Protein AF-A0A9D6EGR8-F1 (afdb_monomer_lite)

Secondary structure (DSSP, 8-state):
-PPPEEEEETTTTEEEEES--S--EEEEEETTEEEEE-TT--EEEEEEESHHHHHT--

Foldseek 3Di:
DQDWDWDADPVQQKIKIFRDDDDFDWDDDDVQKTFTAHPVRDTGIIMGGNNVVVVPDD

pLDDT: mean 90.5, std 12.67, range [43.16, 97.94]

Sequence (58 aa):
MGKIKVWYDEAGDYLEVAFADAEGYFREVAEDVFERVDESGRILGFAVFNFKKKSLTP

Structure (mmCIF, N/CA/C/O backbone):
data_AF-A0A9D6EGR8-F1
#
_entry.id   AF-A0A9D6EGR8-F1
#
loop_
_atom_site.group_PDB
_atom_site.id
_atom_site.type_symbol
_atom_site.label_atom_id
_atom_site.label_alt_id
_atom_site.label_comp_id
_atom_site.label_asym_id
_atom_site.label_entity_id
_atom_site.label_seq_id
_atom_site.pdbx_PDB_ins_code
_atom_site.Cartn_x
_atom_site.Cartn_y
_atom_site.Cartn_z
_atom_site.occupancy
_atom_site.B_iso_or_equiv
_atom_site.auth_seq_id
_atom_site.auth_comp_id
_atom_site.auth_asym_id
_atom_site.auth_atom_id
_atom_site.pdbx_PDB_model_num
ATOM 1 N N . MET A 1 1 ? -15.915 -15.632 4.279 1.00 43.16 1 MET A N 1
ATOM 2 C CA . MET A 1 1 ? -14.546 -15.579 3.721 1.00 43.16 1 MET A CA 1
ATOM 3 C C . MET A 1 1 ? -14.339 -14.204 3.113 1.00 43.16 1 MET A C 1
ATOM 5 O O . MET A 1 1 ? -15.037 -13.880 2.159 1.00 43.16 1 MET A O 1
ATOM 9 N N . GLY A 1 2 ? -13.478 -13.375 3.710 1.00 61.62 2 GLY A N 1
ATOM 10 C CA . GLY A 1 2 ? -13.104 -12.088 3.116 1.00 61.62 2 GLY A CA 1
ATOM 11 C C . GLY A 1 2 ? -12.366 -12.330 1.801 1.00 61.62 2 GLY A C 1
ATOM 12 O O . GLY A 1 2 ? -11.545 -13.243 1.722 1.00 61.62 2 GLY A O 1
ATOM 13 N N . LYS A 1 3 ? -12.711 -11.586 0.750 1.00 82.12 3 LYS A N 1
ATOM 14 C CA . LYS A 1 3 ? -12.020 -11.677 -0.538 1.00 82.12 3 LYS A CA 1
ATOM 15 C C . LYS A 1 3 ? -10.747 -10.841 -0.452 1.00 82.12 3 LYS A C 1
ATOM 17 O O . LYS A 1 3 ? -10.838 -9.639 -0.233 1.00 82.12 3 LYS A O 1
ATOM 22 N N . ILE A 1 4 ? -9.592 -11.475 -0.634 1.00 91.62 4 ILE A N 1
ATOM 23 C CA . ILE A 1 4 ? -8.329 -10.761 -0.840 1.00 91.62 4 ILE A CA 1
ATOM 24 C C . ILE A 1 4 ? -8.359 -10.191 -2.261 1.00 91.62 4 ILE A C 1
ATOM 26 O O . ILE A 1 4 ? -8.648 -10.925 -3.209 1.00 91.62 4 ILE A O 1
ATOM 30 N N . LYS A 1 5 ? -8.090 -8.893 -2.406 1.00 94.12 5 LYS A N 1
ATOM 31 C CA . LYS A 1 5 ? -7.885 -8.241 -3.703 1.00 94.12 5 LYS A CA 1
ATOM 32 C C . LYS A 1 5 ? -6.389 -8.018 -3.889 1.00 94.12 5 LYS A C 1
ATOM 34 O O . LYS A 1 5 ? -5.737 -7.504 -2.985 1.00 94.12 5 LYS A O 1
ATOM 39 N N . VAL A 1 6 ? -5.865 -8.408 -5.045 1.00 95.38 6 VAL A N 1
ATOM 40 C CA . VAL A 1 6 ? -4.462 -8.202 -5.416 1.00 95.38 6 VAL A CA 1
ATOM 41 C C . VAL A 1 6 ? -4.437 -7.358 -6.681 1.00 95.38 6 VAL A C 1
ATOM 43 O O . VAL A 1 6 ? -5.117 -7.696 -7.650 1.00 95.38 6 VAL A O 1
ATOM 46 N N . TRP A 1 7 ? -3.667 -6.277 -6.655 1.00 95.44 7 TRP A N 1
ATOM 47 C CA . TRP A 1 7 ? -3.481 -5.360 -7.771 1.00 95.44 7 TRP A CA 1
ATOM 48 C C . TRP A 1 7 ? -2.003 -5.267 -8.089 1.00 95.44 7 TRP A C 1
ATOM 50 O O . TRP A 1 7 ? -1.193 -5.041 -7.195 1.00 95.44 7 TRP A O 1
ATOM 60 N N . TYR A 1 8 ? -1.660 -5.437 -9.359 1.00 95.50 8 TYR A N 1
ATOM 61 C CA . TYR A 1 8 ? -0.290 -5.315 -9.820 1.00 95.50 8 TYR A CA 1
ATOM 62 C C . TYR A 1 8 ? -0.235 -4.375 -11.016 1.00 95.50 8 TYR A C 1
ATOM 64 O O . TYR A 1 8 ? -0.904 -4.616 -12.022 1.00 95.50 8 TYR A O 1
ATOM 72 N N . ASP A 1 9 ? 0.555 -3.314 -10.884 1.00 95.88 9 ASP A N 1
ATOM 73 C CA . ASP A 1 9 ? 0.940 -2.443 -11.984 1.00 95.88 9 ASP A CA 1
ATOM 74 C C . ASP A 1 9 ? 2.383 -2.760 -12.369 1.00 95.88 9 ASP A C 1
ATOM 76 O O . ASP A 1 9 ? 3.337 -2.469 -11.643 1.00 95.88 9 ASP A O 1
ATOM 80 N N . GLU A 1 10 ? 2.534 -3.376 -13.537 1.00 94.31 10 GLU A N 1
ATOM 81 C CA . GLU A 1 10 ? 3.838 -3.746 -14.060 1.00 94.31 10 GLU A CA 1
ATOM 82 C C . GLU A 1 10 ? 4.683 -2.529 -14.463 1.00 94.31 10 GLU A C 1
ATOM 84 O O . GLU A 1 10 ? 5.907 -2.562 -14.308 1.00 94.31 10 GLU A O 1
ATOM 89 N N . ALA A 1 11 ? 4.054 -1.473 -14.987 1.00 94.75 11 ALA A N 1
ATOM 90 C CA . ALA A 1 11 ? 4.759 -0.293 -15.475 1.00 94.75 11 ALA A CA 1
ATOM 91 C C . ALA A 1 11 ? 5.285 0.559 -14.312 1.00 94.75 11 ALA A C 1
ATOM 93 O O . ALA A 1 11 ? 6.397 1.081 -14.390 1.00 94.75 11 ALA A O 1
ATOM 94 N N . GLY A 1 12 ? 4.503 0.665 -13.234 1.00 94.94 12 GLY A N 1
ATOM 95 C CA . GLY A 1 12 ? 4.887 1.347 -11.996 1.00 94.94 12 GLY A CA 1
ATOM 96 C C . GLY A 1 12 ? 5.722 0.508 -11.021 1.00 94.94 12 GLY A C 1
ATOM 97 O O . GLY A 1 12 ? 6.146 1.039 -9.999 1.00 94.94 12 GLY A O 1
ATOM 98 N N . ASP A 1 13 ? 5.942 -0.782 -11.310 1.00 95.44 13 ASP A N 1
ATOM 99 C CA . ASP A 1 13 ? 6.534 -1.772 -10.393 1.00 95.44 13 ASP A CA 1
ATOM 100 C C . ASP A 1 13 ? 5.910 -1.730 -8.983 1.00 95.44 13 ASP A C 1
ATOM 102 O O . ASP A 1 13 ? 6.596 -1.640 -7.959 1.00 95.44 13 ASP A O 1
ATOM 106 N N . TYR A 1 14 ? 4.575 -1.764 -8.957 1.00 96.12 14 TYR A N 1
ATOM 107 C CA . TYR A 1 14 ? 3.753 -1.582 -7.765 1.00 96.12 14 TYR A CA 1
ATOM 108 C C . TYR A 1 14 ? 2.834 -2.783 -7.540 1.00 96.12 14 TYR A C 1
ATOM 110 O O . TYR A 1 14 ? 2.097 -3.201 -8.435 1.00 96.12 14 TYR A O 1
ATOM 118 N N . LEU A 1 15 ? 2.851 -3.317 -6.321 1.00 97.19 15 LEU A N 1
ATOM 119 C CA . LEU A 1 15 ? 1.955 -4.375 -5.864 1.00 97.19 15 LEU A CA 1
ATOM 120 C C . LEU A 1 15 ? 1.142 -3.879 -4.671 1.00 97.19 15 LEU A C 1
ATOM 122 O O . LEU A 1 15 ? 1.709 -3.422 -3.685 1.00 97.19 15 LEU A O 1
ATOM 126 N N . GLU A 1 16 ? -0.170 -4.077 -4.708 1.00 96.69 16 GLU A N 1
ATOM 127 C CA . GLU A 1 16 ? -1.055 -3.858 -3.568 1.00 96.69 16 GLU A CA 1
ATOM 128 C C . GLU A 1 16 ? -1.868 -5.109 -3.254 1.00 96.69 16 GLU A C 1
ATOM 130 O O . GLU A 1 16 ? -2.417 -5.771 -4.138 1.00 96.69 16 GLU A O 1
ATOM 135 N N . VAL A 1 17 ? -1.985 -5.407 -1.963 1.00 96.81 17 VAL A N 1
ATOM 136 C CA . VAL A 1 17 ? -2.826 -6.478 -1.440 1.00 96.81 17 VAL A CA 1
ATOM 137 C C . VAL A 1 17 ? -3.778 -5.893 -0.408 1.00 96.81 17 VAL A C 1
ATOM 139 O O . VAL A 1 17 ? -3.356 -5.413 0.641 1.00 96.81 17 VAL A O 1
ATOM 142 N N . ALA A 1 18 ? -5.078 -5.973 -0.681 1.00 95.69 18 ALA A N 1
ATOM 143 C CA . ALA A 1 18 ? -6.130 -5.492 0.206 1.00 95.69 18 ALA A CA 1
ATOM 144 C C . ALA A 1 18 ? -6.947 -6.659 0.776 1.00 95.69 18 ALA A C 1
ATOM 146 O O . ALA A 1 18 ? -7.445 -7.520 0.047 1.00 95.69 18 ALA A O 1
ATOM 147 N N . PHE A 1 19 ? -7.123 -6.660 2.096 1.00 92.69 19 PHE A N 1
ATOM 148 C CA . PHE A 1 19 ? -7.923 -7.645 2.832 1.00 92.69 19 PHE A CA 1
ATOM 149 C C . PHE A 1 19 ? -9.336 -7.141 3.134 1.00 92.69 19 PHE A C 1
ATOM 151 O O . PHE A 1 19 ? -10.242 -7.937 3.387 1.00 92.69 19 PHE A O 1
ATOM 158 N N . ALA A 1 20 ? -9.512 -5.817 3.129 1.00 91.50 20 ALA A N 1
ATOM 159 C CA . ALA A 1 20 ? -10.764 -5.141 3.418 1.00 91.50 20 ALA A CA 1
ATOM 160 C C . ALA A 1 20 ? -10.987 -3.962 2.464 1.00 91.50 20 ALA A C 1
ATOM 162 O O . ALA A 1 20 ? -10.057 -3.223 2.128 1.00 91.50 20 ALA A O 1
ATOM 163 N N . ASP A 1 21 ? -12.243 -3.794 2.059 1.00 89.44 21 ASP A N 1
ATOM 164 C CA . ASP A 1 21 ? -12.725 -2.654 1.285 1.00 89.44 21 ASP A CA 1
ATOM 165 C C . ASP A 1 21 ? -13.283 -1.617 2.266 1.00 89.44 21 ASP A C 1
ATOM 167 O O . ASP A 1 21 ? -14.412 -1.729 2.739 1.00 89.44 21 ASP A O 1
ATOM 171 N N . ALA A 1 22 ? -12.416 -0.706 2.690 1.00 91.94 22 ALA A N 1
ATOM 172 C CA . ALA A 1 22 ? -12.674 0.289 3.729 1.00 91.94 22 ALA A CA 1
ATOM 173 C C . ALA A 1 22 ? -11.759 1.497 3.513 1.00 91.94 22 ALA A C 1
ATOM 175 O O . ALA A 1 22 ? -10.714 1.357 2.872 1.00 91.94 22 ALA A O 1
ATOM 176 N N . GLU A 1 23 ? -12.115 2.661 4.048 1.00 95.00 23 GLU A N 1
ATOM 177 C CA . GLU A 1 23 ? -11.251 3.843 4.013 1.00 95.00 23 GLU A CA 1
ATOM 178 C C . GLU A 1 23 ? -10.034 3.660 4.921 1.00 95.00 23 GLU A C 1
ATOM 180 O O . GLU A 1 23 ? -10.114 3.060 5.991 1.00 95.00 23 GLU A O 1
ATOM 185 N N . GLY A 1 24 ? -8.890 4.159 4.470 1.00 95.50 24 GLY A N 1
ATOM 186 C CA . GLY A 1 24 ? -7.646 4.079 5.215 1.00 95.50 24 GLY A CA 1
ATOM 187 C C . GLY A 1 24 ? -6.524 4.811 4.501 1.00 95.50 24 GLY A C 1
ATOM 188 O O . GLY A 1 24 ? -6.651 5.173 3.331 1.00 95.50 24 GLY A O 1
ATOM 189 N N . TYR A 1 25 ? -5.424 5.005 5.211 1.00 97.31 25 TYR A N 1
ATOM 190 C CA . TYR A 1 25 ? -4.242 5.706 4.728 1.00 97.31 25 TYR A CA 1
ATOM 191 C C . TYR A 1 25 ? -3.030 4.778 4.745 1.00 97.31 25 TYR A C 1
ATOM 193 O O . TYR A 1 25 ? -2.981 3.802 5.496 1.00 97.31 25 TYR A 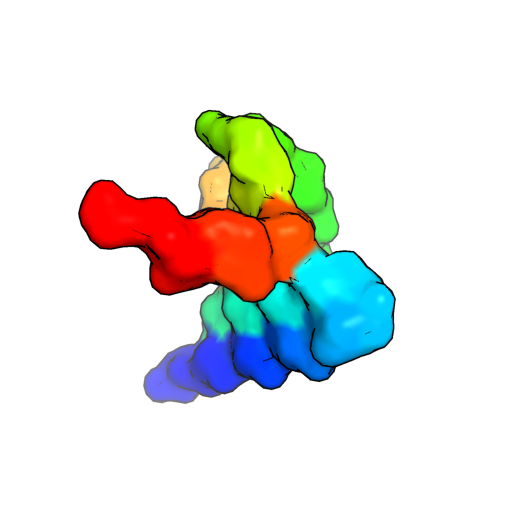O 1
ATOM 201 N N . PHE A 1 26 ? -2.053 5.075 3.892 1.00 96.94 26 PHE A N 1
ATOM 202 C CA . PHE A 1 26 ? -0.798 4.338 3.862 1.00 96.94 26 PHE A CA 1
ATOM 203 C C . PHE A 1 26 ? 0.174 4.889 4.900 1.00 96.94 26 PHE A C 1
ATOM 205 O O . PHE A 1 26 ? 0.378 6.099 5.005 1.00 96.94 26 PHE A O 1
ATOM 212 N N . ARG A 1 27 ? 0.791 3.980 5.648 1.00 96.94 27 ARG A N 1
ATOM 213 C CA . AR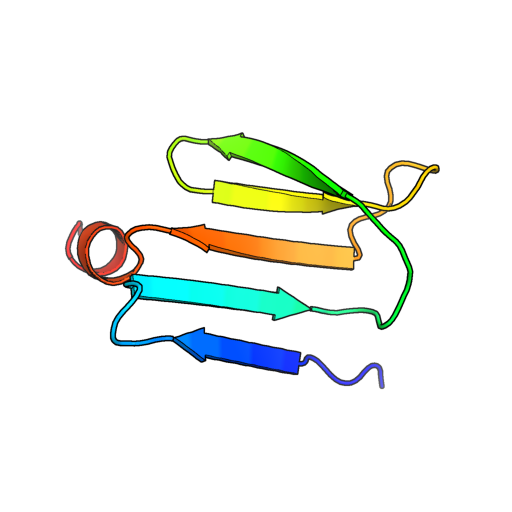G A 1 27 ? 1.881 4.246 6.581 1.00 96.94 27 ARG A CA 1
ATOM 214 C C . ARG A 1 27 ? 3.093 3.438 6.145 1.00 96.94 27 ARG A C 1
ATOM 216 O O . ARG A 1 27 ? 3.001 2.221 6.007 1.00 96.94 27 ARG A O 1
ATOM 223 N N . GLU A 1 28 ? 4.218 4.111 5.949 1.00 96.94 28 GLU A N 1
ATOM 224 C CA . GLU A 1 28 ? 5.486 3.450 5.645 1.00 96.94 28 GLU A CA 1
ATOM 225 C C . GLU A 1 28 ? 5.956 2.618 6.844 1.00 96.94 28 GLU A C 1
ATOM 227 O O . GLU A 1 28 ? 5.912 3.080 7.988 1.00 96.94 28 GLU A O 1
ATOM 232 N N . VAL A 1 29 ? 6.382 1.383 6.583 1.00 96.81 29 VAL A N 1
ATOM 233 C CA . VAL A 1 29 ? 6.915 0.466 7.607 1.00 96.81 29 VAL A CA 1
ATOM 234 C C . VAL A 1 29 ? 8.325 -0.023 7.291 1.00 96.81 29 VAL A C 1
ATOM 236 O O . VAL A 1 29 ? 9.045 -0.439 8.197 1.00 96.81 29 VAL A O 1
ATOM 239 N N . ALA A 1 30 ? 8.734 0.048 6.026 1.00 95.31 30 ALA A N 1
ATOM 240 C CA . ALA A 1 30 ? 10.104 -0.143 5.570 1.00 95.31 30 ALA A CA 1
ATOM 241 C C . ALA A 1 30 ? 10.284 0.547 4.210 1.00 95.31 30 ALA A C 1
ATOM 243 O O . ALA A 1 30 ? 9.296 0.932 3.589 1.00 95.31 30 ALA A O 1
ATOM 244 N N . GLU A 1 31 ? 11.528 0.642 3.726 1.00 95.06 31 GLU A N 1
ATOM 245 C CA . GLU A 1 31 ? 11.817 1.168 2.385 1.00 95.06 31 GLU A CA 1
ATOM 246 C C . GLU A 1 31 ? 10.936 0.463 1.346 1.00 95.06 31 GLU A C 1
ATOM 248 O O . GLU A 1 31 ? 10.981 -0.767 1.225 1.00 95.06 31 GLU A O 1
ATOM 253 N N . ASP A 1 32 ? 10.141 1.245 0.618 1.00 95.88 32 ASP A N 1
ATOM 254 C CA . ASP A 1 32 ? 9.184 0.803 -0.399 1.00 95.88 32 ASP A CA 1
ATOM 255 C C . ASP A 1 32 ? 8.055 -0.125 0.099 1.00 95.88 32 ASP A C 1
ATOM 257 O O . ASP A 1 32 ? 7.372 -0.744 -0.716 1.00 95.88 32 ASP A O 1
ATOM 261 N N . VAL A 1 33 ? 7.835 -0.254 1.412 1.00 96.50 33 VAL A N 1
ATOM 262 C CA . VAL A 1 33 ? 6.777 -1.099 1.991 1.00 96.50 33 VAL A CA 1
ATOM 263 C C . VAL A 1 33 ? 5.863 -0.271 2.881 1.00 96.50 33 VAL A C 1
ATOM 265 O O . VAL A 1 33 ? 6.294 0.361 3.848 1.00 96.50 33 VAL A O 1
ATOM 268 N N . PHE A 1 34 ? 4.570 -0.341 2.584 1.00 97.94 34 PHE A N 1
ATOM 269 C CA . PHE A 1 34 ? 3.536 0.438 3.247 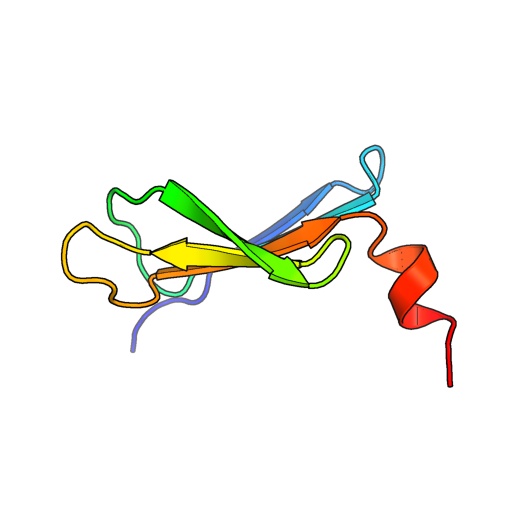1.00 97.94 34 PHE A CA 1
ATOM 270 C C . PHE A 1 34 ? 2.418 -0.471 3.743 1.00 97.94 34 PHE A C 1
ATOM 272 O O . PHE A 1 34 ? 1.981 -1.381 3.043 1.00 97.94 34 PHE A O 1
ATOM 279 N N . GLU A 1 35 ? 1.899 -0.187 4.930 1.00 97.88 35 GLU A N 1
ATOM 280 C CA . GLU A 1 35 ? 0.647 -0.760 5.416 1.00 97.88 35 GLU A CA 1
ATOM 281 C C . GL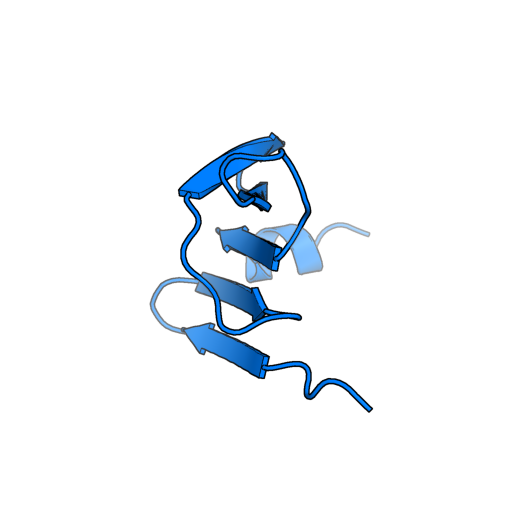U A 1 35 ? -0.489 0.224 5.162 1.00 97.88 35 GLU A C 1
ATOM 283 O O . GLU A 1 35 ? -0.351 1.419 5.418 1.00 97.88 35 GLU A O 1
ATOM 288 N N . ARG A 1 36 ? -1.635 -0.273 4.702 1.00 97.69 36 ARG A N 1
ATOM 289 C CA . ARG A 1 36 ? -2.876 0.498 4.648 1.00 97.69 36 ARG A CA 1
ATOM 290 C C . ARG A 1 36 ? -3.624 0.273 5.951 1.00 97.69 36 ARG A C 1
ATOM 292 O O . ARG A 1 36 ? -3.986 -0.868 6.238 1.00 97.69 36 ARG A O 1
ATOM 299 N N . VAL A 1 37 ? -3.861 1.324 6.726 1.00 97.44 37 VAL A N 1
ATOM 300 C CA . VAL A 1 37 ? -4.528 1.239 8.034 1.00 97.44 37 VAL A CA 1
ATOM 301 C C . VAL A 1 37 ? -5.746 2.154 8.104 1.00 97.44 37 VAL A C 1
ATOM 303 O O . VAL A 1 37 ? -5.785 3.187 7.438 1.00 97.44 37 VAL A O 1
ATOM 306 N N . ASP A 1 38 ? -6.749 1.770 8.893 1.00 96.88 38 ASP A N 1
ATOM 307 C CA . ASP A 1 38 ? -7.863 2.660 9.242 1.00 96.88 38 ASP A CA 1
ATOM 308 C C . ASP A 1 38 ? -7.504 3.606 10.407 1.00 96.88 38 ASP A C 1
ATOM 310 O O . ASP A 1 38 ? -6.398 3.576 10.955 1.00 96.88 38 ASP A O 1
ATOM 314 N N . GLU A 1 39 ? -8.456 4.449 10.813 1.00 96.62 39 GLU A N 1
ATOM 315 C CA . GLU A 1 39 ? -8.298 5.386 11.936 1.00 96.62 39 GLU A CA 1
ATOM 316 C C . GLU A 1 39 ? -8.010 4.699 13.282 1.00 96.62 39 GLU A C 1
ATOM 318 O O . GLU A 1 39 ? -7.395 5.299 14.161 1.00 96.62 39 GLU A O 1
ATOM 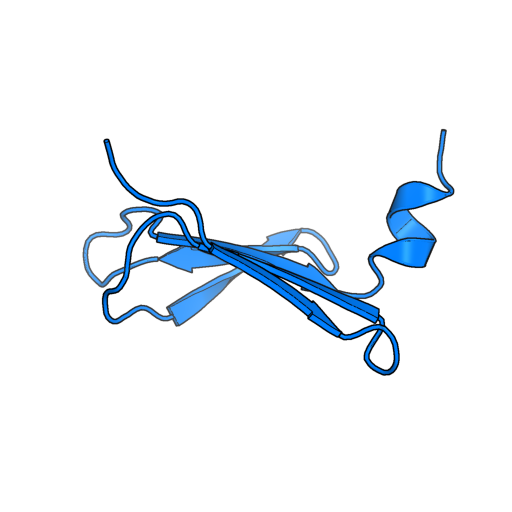323 N N . SER A 1 40 ? -8.418 3.436 13.449 1.00 96.00 40 SER A N 1
ATOM 324 C CA . SER A 1 40 ? -8.150 2.639 14.654 1.00 96.00 40 SER A CA 1
ATOM 325 C C . SER A 1 40 ? -6.783 1.946 14.629 1.00 96.00 40 SER A C 1
ATOM 327 O O . SER A 1 40 ? -6.390 1.308 15.607 1.00 96.00 40 SER A O 1
ATOM 329 N N . GLY A 1 41 ? -6.049 2.064 13.518 1.00 95.00 41 GLY A N 1
ATOM 330 C CA . GLY A 1 41 ? -4.776 1.388 13.299 1.00 95.00 41 GLY A CA 1
ATOM 331 C C . GLY A 1 41 ? -4.921 -0.068 12.854 1.00 95.00 41 GLY A C 1
ATOM 332 O O . GLY A 1 41 ? -3.939 -0.811 12.868 1.00 95.00 41 GLY A O 1
ATOM 333 N N . ARG A 1 42 ? -6.121 -0.507 12.457 1.00 95.50 42 ARG A N 1
ATOM 334 C CA . ARG A 1 42 ? -6.326 -1.854 11.922 1.00 95.50 42 ARG A CA 1
ATOM 335 C C . ARG A 1 42 ? -5.773 -1.937 10.504 1.00 95.50 42 ARG A C 1
ATOM 337 O O . ARG A 1 42 ? -6.078 -1.100 9.661 1.00 95.50 42 ARG A O 1
ATOM 344 N N . ILE A 1 43 ? -5.027 -3.003 10.221 1.00 95.88 43 ILE A N 1
ATOM 345 C CA . ILE A 1 43 ? -4.475 -3.273 8.890 1.00 95.88 43 ILE A CA 1
ATOM 346 C C . ILE A 1 43 ? -5.597 -3.678 7.924 1.00 95.88 43 ILE A C 1
ATOM 348 O O . ILE A 1 43 ? -6.320 -4.654 8.143 1.00 95.88 43 ILE A O 1
ATOM 352 N N . LEU A 1 44 ? -5.709 -2.928 6.832 1.00 96.38 44 LEU A N 1
ATOM 353 C CA . LEU A 1 44 ? -6.633 -3.136 5.718 1.00 96.38 44 LEU A CA 1
ATOM 354 C C . LEU A 1 44 ? -5.944 -3.755 4.496 1.00 96.38 44 LEU A C 1
ATOM 356 O O . LEU A 1 44 ? -6.619 -4.315 3.629 1.00 96.38 44 LEU A O 1
ATOM 360 N N . GLY A 1 45 ? -4.617 -3.650 4.417 1.00 96.69 45 GLY A N 1
ATOM 361 C CA . GLY A 1 45 ? -3.807 -4.144 3.311 1.00 96.69 45 GLY A CA 1
ATOM 362 C C . GLY A 1 45 ? -2.351 -3.702 3.412 1.00 96.69 45 GLY A C 1
ATOM 363 O O . GLY A 1 45 ? -1.955 -3.070 4.391 1.00 96.69 45 GLY A O 1
ATOM 364 N N . PHE A 1 46 ? -1.568 -4.010 2.386 1.00 97.12 46 PHE A N 1
ATOM 365 C CA . PHE A 1 46 ? -0.199 -3.534 2.233 1.00 97.12 46 PHE A CA 1
ATOM 366 C C . PHE A 1 46 ? 0.107 -3.218 0.769 1.00 97.12 46 PHE A C 1
ATOM 368 O O . PHE A 1 46 ? -0.508 -3.779 -0.138 1.00 97.12 46 PHE A O 1
ATOM 375 N N . ALA A 1 47 ? 1.073 -2.335 0.556 1.00 97.25 47 ALA A N 1
ATOM 376 C CA . ALA A 1 47 ? 1.581 -1.965 -0.750 1.00 97.25 47 ALA A CA 1
ATOM 377 C C . ALA A 1 47 ? 3.108 -2.059 -0.777 1.00 97.25 47 ALA A C 1
ATOM 379 O O . ALA A 1 47 ? 3.778 -1.780 0.219 1.00 97.25 47 ALA A O 1
ATOM 380 N N . VAL A 1 48 ? 3.644 -2.471 -1.922 1.00 97.44 48 VAL A N 1
ATOM 381 C CA . VAL A 1 48 ? 5.076 -2.616 -2.171 1.00 97.44 48 VAL A CA 1
ATOM 382 C C . VAL A 1 48 ? 5.421 -1.905 -3.471 1.00 97.44 48 VAL A C 1
ATOM 384 O O . VAL A 1 48 ? 4.915 -2.271 -4.532 1.00 97.44 48 VAL A O 1
ATOM 387 N N . PHE A 1 49 ? 6.297 -0.911 -3.381 1.00 95.56 49 PHE A N 1
ATOM 388 C CA . PHE A 1 49 ? 6.948 -0.296 -4.534 1.00 95.56 49 PHE A CA 1
ATOM 389 C C . PHE A 1 49 ? 8.252 -1.034 -4.857 1.00 95.56 49 PHE A C 1
ATOM 391 O O . PHE A 1 49 ? 8.793 -1.764 -4.021 1.00 95.56 49 PHE A O 1
ATOM 398 N N . ASN A 1 50 ? 8.756 -0.866 -6.082 1.00 94.44 50 ASN A N 1
ATOM 399 C CA . ASN A 1 50 ? 9.963 -1.546 -6.561 1.00 94.44 50 ASN A CA 1
ATOM 400 C C . ASN A 1 50 ? 9.900 -3.072 -6.327 1.00 94.44 50 ASN A C 1
ATOM 402 O O . ASN A 1 50 ? 10.880 -3.708 -5.912 1.00 94.44 50 ASN A O 1
ATOM 406 N N . PHE A 1 51 ? 8.714 -3.661 -6.522 1.00 91.94 51 PHE A N 1
ATOM 407 C CA . PHE A 1 51 ? 8.431 -5.046 -6.154 1.00 91.94 51 PHE A CA 1
ATOM 408 C C . PHE A 1 51 ? 9.375 -6.032 -6.855 1.00 91.94 51 PHE A C 1
ATOM 410 O O . PHE A 1 51 ? 9.930 -6.928 -6.206 1.00 91.94 51 PHE A O 1
ATOM 417 N N . LYS A 1 52 ? 9.640 -5.832 -8.154 1.00 88.44 52 LYS A N 1
ATOM 418 C CA . LYS A 1 52 ? 10.583 -6.658 -8.923 1.00 88.44 52 LYS A CA 1
ATOM 419 C C . LYS A 1 52 ? 11.980 -6.623 -8.300 1.00 88.44 52 LYS A C 1
ATOM 421 O O . LYS A 1 52 ? 12.586 -7.681 -8.144 1.00 88.44 52 LYS A O 1
ATOM 426 N N . LYS A 1 53 ? 12.478 -5.457 -7.866 1.00 83.75 53 LYS A N 1
ATOM 427 C CA . LYS A 1 53 ? 13.798 -5.331 -7.214 1.00 83.75 53 LYS A CA 1
ATOM 428 C C . LYS A 1 53 ? 13.871 -6.138 -5.916 1.00 83.75 53 LYS A C 1
ATOM 430 O O . LYS A 1 53 ? 14.855 -6.842 -5.705 1.00 83.75 53 LYS A O 1
ATOM 435 N N . LYS A 1 54 ? 12.834 -6.085 -5.073 1.00 69.94 54 LYS A N 1
ATOM 436 C CA . LYS A 1 54 ? 12.795 -6.857 -3.818 1.00 69.94 54 LYS A CA 1
ATOM 437 C C . LYS A 1 54 ? 12.718 -8.364 -4.059 1.00 69.94 54 LYS A C 1
ATOM 439 O O . LYS A 1 54 ? 13.379 -9.114 -3.348 1.00 69.94 54 LYS A O 1
ATOM 444 N N . SER A 1 55 ? 11.983 -8.799 -5.084 1.00 66.00 55 SER A N 1
ATOM 445 C CA . SER A 1 55 ? 11.842 -10.222 -5.438 1.00 66.00 55 SER A CA 1
ATOM 446 C C . SER A 1 55 ? 13.142 -10.890 -5.916 1.00 66.00 55 SER A C 1
ATOM 448 O O . SER A 1 55 ? 13.243 -12.113 -5.901 1.00 66.00 55 SER A O 1
ATOM 450 N N . LEU A 1 56 ? 14.137 -10.094 -6.325 1.00 59.59 56 LEU A N 1
ATOM 451 C CA . LEU A 1 56 ? 15.414 -10.560 -6.876 1.00 59.59 56 LEU A CA 1
ATOM 452 C C . LEU A 1 56 ? 16.543 -10.640 -5.833 1.00 59.59 56 LEU A C 1
ATOM 454 O O . LEU A 1 56 ? 17.681 -10.945 -6.192 1.00 59.59 56 LEU A O 1
ATOM 458 N N . THR A 1 57 ? 16.243 -10.386 -4.558 1.00 52.16 57 THR A N 1
ATOM 459 C CA . THR A 1 57 ? 17.200 -10.519 -3.450 1.00 52.16 57 THR A CA 1
ATOM 460 C C . THR A 1 57 ? 16.958 -11.855 -2.736 1.00 52.16 57 THR A C 1
ATOM 462 O O . THR A 1 57 ? 15.893 -11.996 -2.132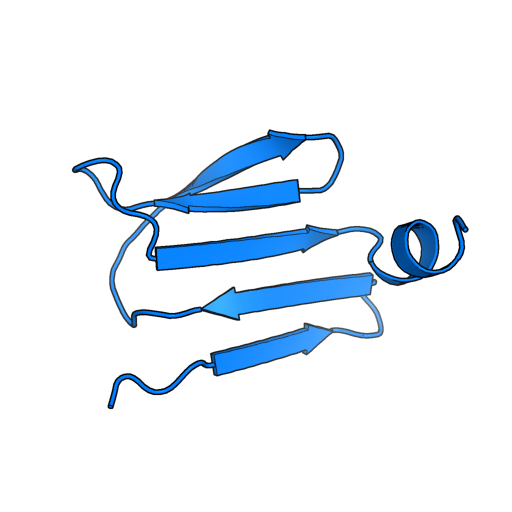 1.00 52.16 57 THR A O 1
ATOM 465 N N . PRO A 1 58 ? 17.867 -12.844 -2.845 1.00 54.91 58 PRO A N 1
ATOM 466 C CA . PRO A 1 58 ? 17.749 -14.126 -2.147 1.00 54.91 58 PRO A CA 1
ATOM 467 C C . PRO A 1 58 ? 17.980 -14.017 -0.636 1.00 54.91 58 PRO A C 1
ATOM 469 O O . PRO A 1 58 ? 18.719 -13.100 -0.206 1.00 54.91 58 PRO A O 1
#

Radius of gyration: 12.01 Å; chains: 1; bounding box: 32×21×30 Å